Protein AF-A0A917NV82-F1 (afdb_monomer_lite)

Structure (mmCIF, N/CA/C/O backbone):
data_AF-A0A917NV82-F1
#
_entry.id   AF-A0A917NV82-F1
#
loop_
_atom_site.group_PDB
_atom_site.id
_atom_site.type_symbol
_atom_site.label_atom_id
_atom_site.label_alt_id
_atom_site.label_comp_id
_atom_site.label_asym_id
_atom_site.label_entity_id
_atom_site.label_seq_id
_atom_site.pdbx_PDB_ins_code
_atom_site.Cartn_x
_atom_site.Cartn_y
_atom_site.Cartn_z
_atom_site.occupancy
_atom_site.B_iso_or_equiv
_atom_site.auth_seq_id
_atom_site.auth_comp_id
_atom_site.auth_asym_id
_atom_site.auth_atom_id
_atom_site.pdbx_PDB_model_num
ATOM 1 N N . MET A 1 1 ? -13.929 -7.322 6.019 1.00 87.12 1 MET A N 1
ATOM 2 C CA . MET A 1 1 ? -12.532 -7.346 5.539 1.00 87.12 1 MET A CA 1
ATOM 3 C C . MET A 1 1 ? -12.513 -6.880 4.088 1.00 87.12 1 MET A C 1
ATOM 5 O O . MET A 1 1 ? -13.471 -7.170 3.370 1.00 87.12 1 MET A O 1
ATOM 9 N N . TRP A 1 2 ? -11.489 -6.126 3.695 1.00 92.69 2 TRP A N 1
ATOM 10 C CA . TRP A 1 2 ? -11.214 -5.676 2.327 1.00 92.69 2 TRP A CA 1
ATOM 11 C C . TRP A 1 2 ? -9.820 -6.157 1.923 1.00 92.69 2 TRP A C 1
ATOM 13 O O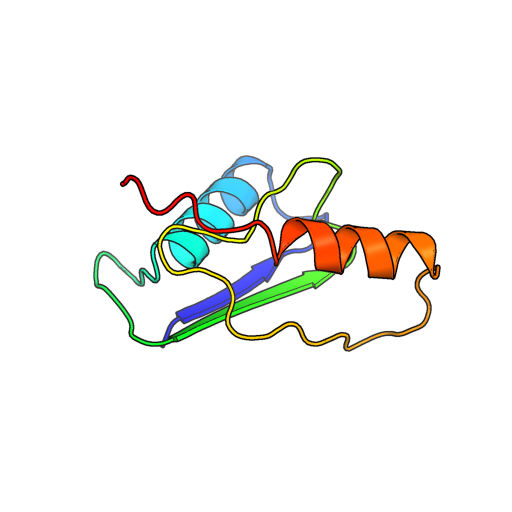 . TRP A 1 2 ? -8.916 -6.190 2.759 1.00 92.69 2 TRP A O 1
ATOM 23 N N . SER A 1 3 ? -9.657 -6.539 0.663 1.00 91.94 3 SER A N 1
ATOM 24 C CA . SER A 1 3 ? -8.362 -6.911 0.107 1.00 91.94 3 SER A CA 1
ATOM 25 C C . SER A 1 3 ? -8.324 -6.609 -1.382 1.00 91.94 3 SER A C 1
ATOM 27 O O . SER A 1 3 ? -9.303 -6.881 -2.081 1.00 91.94 3 SER A O 1
ATOM 29 N N . ALA A 1 4 ? -7.194 -6.109 -1.863 1.00 92.44 4 ALA A N 1
ATOM 30 C CA . ALA A 1 4 ? -6.938 -5.928 -3.285 1.00 92.44 4 ALA A CA 1
ATOM 31 C C . ALA A 1 4 ? -5.443 -6.061 -3.586 1.00 92.44 4 ALA A C 1
ATOM 33 O O . AL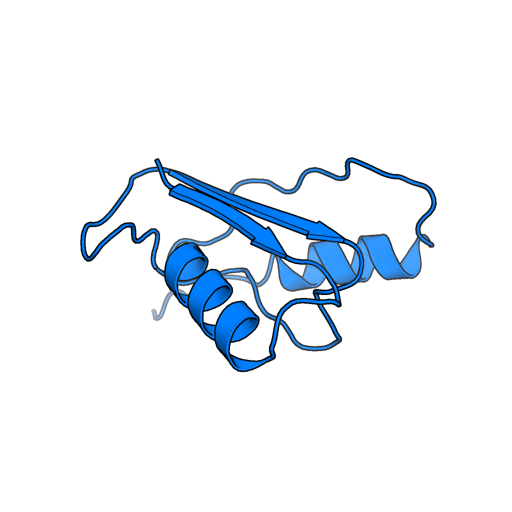A A 1 4 ? -4.608 -6.125 -2.679 1.00 92.44 4 ALA A O 1
ATOM 34 N N . TRP A 1 5 ? -5.115 -6.081 -4.872 1.00 90.19 5 TRP A N 1
ATOM 35 C CA . TRP A 1 5 ? -3.743 -6.115 -5.349 1.00 90.19 5 TRP A CA 1
ATOM 36 C C . TRP A 1 5 ? -3.534 -5.085 -6.458 1.00 90.19 5 TRP A C 1
ATOM 38 O O . TRP A 1 5 ? -4.494 -4.677 -7.107 1.00 90.19 5 TRP A O 1
ATOM 48 N N . LEU A 1 6 ? -2.285 -4.665 -6.658 1.00 88.94 6 LEU A N 1
ATOM 49 C CA . LEU A 1 6 ? -1.884 -3.761 -7.734 1.00 88.94 6 LEU A CA 1
ATOM 50 C C . LEU A 1 6 ? -0.620 -4.267 -8.446 1.00 88.94 6 LEU A C 1
ATOM 52 O O . LEU A 1 6 ? 0.368 -4.638 -7.806 1.00 88.94 6 LEU A O 1
ATOM 56 N N . CYS A 1 7 ? -0.645 -4.214 -9.777 1.00 86.12 7 CYS A N 1
ATOM 57 C CA . CYS A 1 7 ? 0.494 -4.433 -10.677 1.00 86.12 7 CYS A CA 1
ATOM 58 C C . CYS A 1 7 ? 0.576 -3.331 -11.749 1.00 86.12 7 CYS A C 1
ATOM 60 O O . CYS A 1 7 ? -0.304 -2.469 -11.826 1.00 86.12 7 CYS A O 1
ATOM 62 N N . CYS A 1 8 ? 1.639 -3.349 -12.563 1.00 82.00 8 CYS A N 1
ATOM 63 C CA . CYS A 1 8 ? 1.904 -2.322 -13.576 1.00 82.00 8 CYS A CA 1
ATOM 64 C C . CYS A 1 8 ? 0.815 -2.252 -14.651 1.00 82.00 8 CYS A C 1
ATOM 66 O O . CYS A 1 8 ? 0.583 -1.175 -15.195 1.00 82.00 8 CYS A O 1
ATOM 68 N N . ASP A 1 9 ? 0.121 -3.366 -14.889 1.00 87.56 9 ASP A N 1
ATOM 69 C CA . ASP A 1 9 ? -0.919 -3.486 -15.914 1.00 87.56 9 ASP A CA 1
ATOM 70 C C . ASP A 1 9 ? -2.230 -2.790 -15.521 1.00 87.56 9 ASP A C 1
ATOM 72 O O . ASP A 1 9 ? -3.081 -2.553 -16.373 1.00 87.56 9 ASP A O 1
ATOM 76 N N . HIS A 1 10 ? -2.394 -2.418 -14.246 1.00 88.69 10 HIS A N 1
ATOM 77 C CA . HIS A 1 10 ? -3.553 -1.641 -13.815 1.00 88.69 10 HIS A CA 1
ATOM 78 C C . HIS A 1 10 ? -3.466 -0.209 -14.331 1.00 88.69 10 HIS A C 1
ATOM 80 O O . HIS A 1 10 ? -2.440 0.466 -14.185 1.00 88.69 10 HIS A O 1
ATOM 86 N N . LEU A 1 11 ? -4.585 0.310 -14.823 1.00 90.19 11 LEU A N 1
ATOM 87 C CA . LEU A 1 11 ? -4.706 1.694 -15.255 1.00 90.19 11 LEU A CA 1
ATOM 88 C C . LEU A 1 11 ? -4.509 2.654 -14.076 1.00 90.19 11 LEU A C 1
ATOM 90 O O . LEU A 1 11 ? -4.840 2.367 -12.924 1.00 90.19 11 LEU A O 1
ATOM 94 N N . ALA A 1 12 ? -4.043 3.871 -14.360 1.00 85.94 12 ALA A N 1
ATOM 95 C CA . ALA A 1 12 ? -3.861 4.894 -13.328 1.00 85.94 12 ALA A CA 1
ATOM 96 C C . ALA A 1 12 ? -5.163 5.235 -12.573 1.00 85.94 12 ALA A C 1
ATOM 98 O O . ALA A 1 12 ? -5.118 5.644 -11.413 1.00 85.94 12 ALA A O 1
ATOM 99 N N . ALA A 1 13 ? -6.324 5.094 -13.219 1.00 89.62 13 ALA A N 1
ATOM 100 C CA . ALA A 1 13 ? -7.624 5.260 -12.571 1.00 89.62 13 ALA A CA 1
ATOM 101 C C . ALA A 1 13 ? -7.916 4.128 -11.570 1.00 89.62 13 ALA A C 1
ATOM 103 O O . ALA A 1 13 ? -8.286 4.404 -10.431 1.00 89.62 13 ALA A O 1
ATOM 104 N N . GLU A 1 14 ? -7.667 2.877 -11.958 1.00 90.00 14 GLU A N 1
ATOM 105 C CA . GLU A 1 14 ? -7.871 1.698 -11.108 1.00 90.00 14 GLU A CA 1
ATOM 106 C C . GLU A 1 14 ? -6.959 1.736 -9.883 1.00 90.00 14 GLU A C 1
ATOM 108 O O . GLU A 1 14 ? -7.424 1.558 -8.758 1.00 90.00 14 GLU A O 1
ATOM 113 N N . ARG A 1 15 ? -5.675 2.071 -10.077 1.00 89.62 15 ARG A N 1
ATOM 114 C CA . ARG A 1 15 ? -4.715 2.228 -8.974 1.00 89.62 15 ARG A CA 1
ATOM 115 C C . ARG A 1 15 ? -5.195 3.244 -7.940 1.00 89.62 15 ARG A C 1
ATOM 117 O O . ARG A 1 15 ? -5.169 2.958 -6.746 1.00 89.62 15 ARG A O 1
ATOM 124 N N . ARG A 1 16 ? -5.658 4.415 -8.393 1.00 88.06 16 ARG A N 1
ATOM 125 C CA . ARG A 1 16 ? -6.171 5.478 -7.512 1.00 88.06 16 ARG A CA 1
ATOM 126 C C . ARG A 1 16 ? -7.395 5.023 -6.726 1.00 88.06 16 ARG A C 1
ATOM 128 O O . ARG A 1 16 ? -7.471 5.281 -5.530 1.00 88.06 16 ARG A O 1
ATOM 135 N N . GLU A 1 17 ? -8.323 4.327 -7.373 1.00 90.75 17 GLU A N 1
ATOM 136 C CA . GLU A 1 17 ? -9.536 3.846 -6.714 1.00 90.75 17 GLU A CA 1
ATOM 137 C C . GLU A 1 17 ? -9.243 2.751 -5.679 1.00 90.75 17 GLU A C 1
ATOM 139 O O . GLU A 1 17 ? -9.751 2.809 -4.559 1.00 90.75 17 GLU A O 1
ATOM 144 N N . VAL A 1 18 ? -8.376 1.790 -6.008 1.00 90.94 18 VAL A N 1
ATOM 145 C CA . VAL A 1 18 ? -7.954 0.732 -5.076 1.00 90.94 18 VAL A CA 1
ATOM 146 C C . VAL A 1 18 ? -7.235 1.324 -3.863 1.00 90.94 18 VAL A C 1
ATOM 148 O O . VAL A 1 18 ? -7.544 0.956 -2.729 1.00 90.94 18 VAL A O 1
ATOM 151 N N . LEU A 1 19 ? -6.323 2.277 -4.080 1.00 88.25 19 LEU A N 1
ATOM 152 C CA . LEU A 1 19 ? -5.633 2.980 -2.995 1.00 88.25 19 LEU A CA 1
ATOM 153 C C . LEU A 1 19 ? -6.621 3.739 -2.103 1.00 88.25 19 LEU A C 1
ATOM 155 O O . LEU A 1 19 ? -6.569 3.593 -0.883 1.00 88.25 19 LEU A O 1
ATOM 159 N N . ARG A 1 20 ? -7.571 4.473 -2.694 1.00 88.62 20 ARG A N 1
ATOM 160 C CA . ARG A 1 20 ? -8.614 5.197 -1.952 1.00 88.62 20 ARG A CA 1
ATOM 161 C C . ARG A 1 20 ? -9.453 4.254 -1.087 1.00 88.62 20 ARG A C 1
ATOM 163 O O . ARG A 1 20 ? -9.675 4.533 0.088 1.00 88.62 20 ARG A O 1
ATOM 170 N N . GLN A 1 21 ? -9.909 3.130 -1.643 1.00 89.94 21 GLN A N 1
ATOM 171 C CA . GLN A 1 21 ? -10.684 2.135 -0.896 1.00 89.94 21 GLN A CA 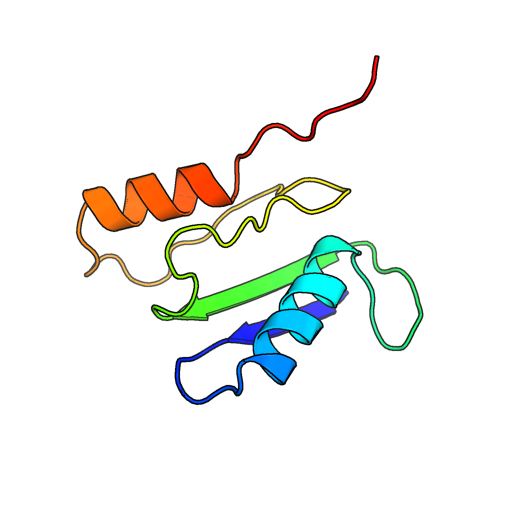1
ATOM 172 C C . GLN A 1 21 ? -9.879 1.502 0.245 1.00 89.94 21 GLN A C 1
ATOM 174 O O . GLN A 1 21 ? -10.435 1.284 1.323 1.00 89.94 21 GLN A O 1
ATOM 179 N N . CYS A 1 22 ? -8.585 1.244 0.031 1.00 88.88 22 CYS A N 1
ATOM 180 C CA . CYS A 1 22 ? -7.686 0.738 1.066 1.00 88.88 22 CYS A CA 1
ATOM 181 C C . CYS A 1 22 ? -7.549 1.734 2.221 1.00 88.88 22 CYS A C 1
ATOM 183 O O . CYS A 1 22 ? -7.802 1.387 3.372 1.00 88.88 22 CYS A O 1
ATOM 185 N N . GLN A 1 23 ? -7.194 2.982 1.904 1.00 86.75 23 GLN A N 1
ATOM 186 C CA . GLN A 1 23 ? -6.962 4.050 2.880 1.00 86.75 23 GLN A CA 1
ATOM 187 C C . GLN A 1 23 ? -8.211 4.327 3.729 1.00 86.75 23 GLN A C 1
ATOM 189 O O . GLN A 1 23 ? -8.118 4.487 4.946 1.00 86.75 23 GLN A O 1
ATOM 194 N N . GLN A 1 24 ? -9.387 4.305 3.098 1.00 86.75 24 GLN A N 1
ATOM 195 C CA . GLN A 1 24 ? -10.683 4.503 3.755 1.00 86.75 24 GLN A CA 1
ATOM 196 C C . GLN A 1 24 ? -11.242 3.234 4.406 1.00 86.75 24 GLN A C 1
ATOM 198 O O . GLN A 1 24 ? -12.327 3.274 4.979 1.00 86.75 24 GLN A O 1
ATOM 203 N N . HIS A 1 25 ? -10.550 2.094 4.301 1.00 88.88 25 HIS A N 1
ATOM 204 C CA . HIS A 1 25 ? -11.039 0.808 4.791 1.00 88.88 25 HIS A CA 1
ATOM 205 C C . HIS A 1 25 ? -12.460 0.497 4.289 1.00 88.88 25 HIS A C 1
ATOM 207 O O . HIS A 1 25 ? -13.341 0.138 5.071 1.00 88.88 25 HIS A O 1
ATOM 213 N N . ARG A 1 26 ? -12.712 0.642 2.981 1.00 88.00 26 ARG A N 1
ATOM 214 C CA . ARG A 1 26 ? -14.070 0.618 2.417 1.00 88.00 26 ARG A CA 1
ATOM 215 C C . ARG A 1 26 ? -14.266 -0.476 1.371 1.00 88.00 26 ARG A C 1
ATOM 217 O O . ARG A 1 26 ? -13.519 -0.577 0.408 1.00 88.00 26 ARG A O 1
ATOM 224 N N . ARG A 1 27 ? -15.345 -1.257 1.495 1.00 87.94 27 ARG A N 1
ATOM 225 C CA . ARG A 1 27 ? -15.783 -2.265 0.513 1.00 87.94 27 ARG A CA 1
ATOM 226 C C . ARG A 1 27 ? -17.224 -2.003 0.096 1.00 87.94 27 ARG A C 1
ATOM 228 O O . ARG A 1 27 ? -18.118 -2.041 0.936 1.00 87.94 27 ARG A O 1
ATOM 235 N N . ARG A 1 28 ? -17.469 -1.793 -1.205 1.00 86.38 28 ARG A N 1
ATOM 236 C CA . ARG A 1 28 ? -18.823 -1.563 -1.765 1.00 86.38 28 ARG A CA 1
ATOM 237 C C . ARG A 1 28 ? -19.622 -0.523 -0.965 1.00 86.38 28 ARG A C 1
ATOM 239 O O . ARG A 1 28 ? -20.758 -0.761 -0.568 1.00 86.38 28 ARG A O 1
ATOM 246 N N . GLY A 1 29 ? -18.984 0.600 -0.649 1.00 84.19 29 GLY A N 1
ATOM 247 C CA . GLY A 1 29 ? -19.627 1.679 0.095 1.00 84.19 29 GLY A CA 1
ATOM 248 C C . GLY A 1 29 ? -19.709 1.488 1.615 1.00 84.19 29 GLY A C 1
ATOM 249 O O . GLY A 1 29 ? -20.085 2.445 2.285 1.00 84.19 29 GLY A O 1
ATOM 250 N N . ARG A 1 30 ? -19.310 0.338 2.175 1.00 87.00 30 ARG A N 1
ATOM 251 C CA . ARG A 1 30 ? -19.342 0.066 3.624 1.00 87.00 30 ARG A CA 1
ATOM 252 C C . ARG A 1 30 ? -17.948 0.036 4.238 1.00 87.00 30 ARG A C 1
ATOM 254 O O . ARG A 1 30 ? -17.015 -0.459 3.605 1.00 87.00 30 ARG A O 1
ATOM 261 N N . ASP A 1 31 ? -17.844 0.487 5.479 1.00 90.12 31 ASP A N 1
ATOM 262 C CA . ASP A 1 31 ? -16.625 0.384 6.276 1.00 90.12 31 ASP A CA 1
ATOM 263 C C . ASP A 1 31 ? -16.287 -1.071 6.613 1.00 90.12 31 ASP A C 1
ATOM 265 O O . ASP A 1 31 ? -17.159 -1.918 6.834 1.00 90.12 31 ASP A O 1
ATOM 269 N N . VAL A 1 32 ? -14.993 -1.368 6.679 1.00 89.56 32 VAL A N 1
ATOM 270 C CA . VAL A 1 32 ? -14.460 -2.646 7.137 1.00 89.56 32 VAL A CA 1
ATOM 271 C C . VAL A 1 32 ? -13.415 -2.437 8.227 1.00 89.56 32 VAL A C 1
ATOM 273 O O . VAL A 1 32 ? -12.696 -1.449 8.261 1.00 89.56 32 VAL A O 1
ATOM 276 N N . ARG A 1 33 ? -13.284 -3.423 9.119 1.00 87.19 33 ARG A N 1
ATOM 277 C CA . ARG A 1 33 ? -12.301 -3.374 10.212 1.00 87.19 33 ARG A CA 1
ATOM 278 C C . ARG A 1 33 ? -10.850 -3.589 9.764 1.00 87.19 33 ARG A C 1
ATOM 280 O O . ARG A 1 33 ? -9.936 -3.178 10.461 1.00 87.19 33 ARG A O 1
ATOM 287 N N . ARG A 1 34 ? -10.635 -4.301 8.655 1.00 87.69 34 ARG A N 1
ATOM 288 C CA . ARG A 1 34 ? -9.310 -4.727 8.173 1.00 87.69 34 ARG A CA 1
ATOM 289 C C . ARG A 1 34 ? -9.229 -4.557 6.663 1.00 87.69 34 ARG A C 1
ATOM 291 O O . ARG A 1 34 ? -10.147 -5.024 5.975 1.00 87.69 34 ARG A O 1
ATOM 298 N N . ALA A 1 35 ? -8.149 -3.943 6.190 1.00 89.00 35 ALA A N 1
ATOM 299 C CA . ALA A 1 35 ? -7.828 -3.738 4.784 1.00 89.00 35 ALA A CA 1
ATOM 300 C C . ALA A 1 35 ? -6.408 -4.251 4.495 1.00 89.00 35 ALA A C 1
ATOM 302 O O . ALA A 1 35 ? -5.483 -3.945 5.240 1.00 89.00 35 ALA A O 1
ATOM 303 N N . PHE A 1 36 ? -6.250 -5.037 3.430 1.00 89.06 36 PHE A N 1
ATOM 304 C CA . PHE A 1 36 ? -4.956 -5.557 2.985 1.00 89.06 36 PHE A CA 1
ATOM 305 C C . PHE A 1 36 ? -4.709 -5.158 1.532 1.00 89.06 36 PHE A C 1
ATOM 307 O O . PHE A 1 36 ? -5.538 -5.436 0.666 1.00 89.06 36 PHE A O 1
ATOM 314 N N . LEU A 1 37 ? -3.569 -4.534 1.251 1.00 88.56 37 LEU A N 1
ATOM 315 C CA . LEU A 1 37 ? -3.141 -4.218 -0.107 1.00 88.56 37 LEU A CA 1
ATOM 316 C C . LEU A 1 37 ? -1.831 -4.940 -0.402 1.00 88.56 37 LEU A C 1
ATOM 318 O O . LEU A 1 37 ? -0.844 -4.757 0.307 1.00 88.56 37 LEU A O 1
ATOM 322 N N . THR A 1 38 ? -1.816 -5.728 -1.470 1.00 88.12 38 THR A N 1
ATOM 323 C CA . THR A 1 38 ? -0.586 -6.317 -2.006 1.00 88.12 38 THR A CA 1
ATOM 324 C C . THR A 1 38 ? -0.175 -5.558 -3.259 1.00 88.12 38 THR A C 1
ATOM 326 O O . THR A 1 38 ? -1.009 -5.215 -4.091 1.00 88.12 38 THR A O 1
ATOM 329 N N . SER A 1 39 ? 1.111 -5.283 -3.437 1.00 79.56 39 SER A N 1
ATOM 330 C CA . SER A 1 39 ? 1.585 -4.607 -4.645 1.00 79.56 39 SER A CA 1
ATOM 331 C C . SER A 1 39 ? 2.935 -5.138 -5.083 1.00 79.56 39 SER A C 1
ATOM 333 O O . SER A 1 39 ? 3.777 -5.434 -4.237 1.00 79.56 39 SER A O 1
ATOM 335 N N . VAL A 1 40 ? 3.165 -5.174 -6.393 1.00 71.50 40 VAL A N 1
ATOM 336 C CA . VAL A 1 40 ? 4.463 -5.518 -6.986 1.00 71.50 40 VAL A CA 1
ATOM 337 C C . VAL A 1 40 ? 4.936 -4.344 -7.832 1.00 71.50 40 VAL A C 1
ATOM 339 O O . VAL A 1 40 ? 4.303 -4.027 -8.831 1.00 71.50 40 VAL A O 1
ATOM 342 N N . ARG A 1 41 ? 6.029 -3.683 -7.420 1.00 65.06 41 ARG A N 1
ATOM 343 C CA . ARG A 1 41 ? 6.695 -2.572 -8.143 1.00 65.06 41 ARG A CA 1
ATOM 344 C C . ARG A 1 41 ? 5.778 -1.433 -8.638 1.00 65.06 41 ARG A C 1
ATOM 346 O O . ARG A 1 41 ? 6.106 -0.756 -9.603 1.00 65.06 41 ARG A O 1
ATOM 353 N N . VAL A 1 42 ? 4.630 -1.215 -7.991 1.00 60.66 42 VAL A N 1
ATOM 354 C CA . VAL A 1 42 ? 3.590 -0.261 -8.452 1.00 60.66 42 VAL A CA 1
ATOM 355 C C . VAL A 1 42 ? 3.323 0.884 -7.500 1.00 60.66 42 VAL A C 1
ATOM 357 O O . VAL A 1 42 ? 2.727 1.894 -7.878 1.00 60.66 42 VAL A O 1
ATOM 360 N N . LEU A 1 43 ? 3.842 0.790 -6.283 1.00 61.44 43 LEU A N 1
ATOM 361 C CA . LEU A 1 43 ? 3.990 1.961 -5.443 1.00 61.44 43 LEU A CA 1
ATOM 362 C C . LEU A 1 43 ? 5.171 2.747 -6.029 1.00 61.44 43 LEU A C 1
ATOM 364 O O . LEU A 1 43 ? 6.328 2.470 -5.723 1.00 61.44 43 LEU A O 1
ATOM 368 N N . GLY A 1 44 ? 4.889 3.662 -6.956 1.00 57.06 44 GLY A N 1
ATOM 369 C CA . GLY A 1 44 ? 5.869 4.621 -7.469 1.00 57.06 44 GLY A CA 1
ATOM 370 C C . GLY A 1 44 ? 6.237 5.663 -6.410 1.00 57.06 44 GLY A C 1
ATOM 371 O O . GLY A 1 44 ? 5.577 5.758 -5.370 1.00 57.06 44 GLY A O 1
ATOM 372 N N . GLU A 1 45 ? 7.292 6.444 -6.654 1.00 58.97 45 GLU A N 1
ATOM 373 C CA . GLU A 1 45 ? 7.658 7.575 -5.790 1.00 58.97 45 GLU A CA 1
ATOM 374 C C . GLU A 1 45 ? 6.446 8.460 -5.466 1.00 58.97 45 GLU A C 1
ATOM 376 O O . GLU A 1 45 ? 5.696 8.865 -6.348 1.00 58.97 45 GLU A O 1
ATOM 381 N N . GLY A 1 46 ? 6.223 8.701 -4.168 1.00 57.53 46 GLY A N 1
ATOM 382 C CA . GLY A 1 46 ? 5.157 9.576 -3.674 1.00 57.53 46 GLY A CA 1
ATOM 383 C C . GLY A 1 46 ? 3.803 8.922 -3.367 1.00 57.53 46 GLY A C 1
ATOM 384 O O . GLY A 1 46 ? 2.918 9.628 -2.889 1.00 57.53 46 GLY A O 1
ATOM 385 N N . VAL A 1 47 ? 3.612 7.611 -3.577 1.00 67.62 47 VAL A N 1
ATOM 386 C CA . VAL A 1 47 ? 2.357 6.940 -3.175 1.00 67.62 47 VAL A CA 1
ATOM 387 C C . VAL A 1 47 ? 2.336 6.714 -1.663 1.00 67.62 47 VAL A C 1
ATOM 389 O O . VAL A 1 47 ? 3.007 5.819 -1.151 1.00 67.62 47 VAL A O 1
ATOM 392 N N . ASP A 1 48 ? 1.561 7.534 -0.960 1.00 70.94 48 ASP A N 1
ATOM 393 C CA . ASP A 1 48 ? 1.309 7.402 0.473 1.00 70.94 48 ASP A CA 1
ATOM 394 C C . ASP A 1 48 ? 0.221 6.350 0.724 1.00 70.94 48 ASP A C 1
ATOM 396 O O . ASP A 1 48 ? -0.887 6.446 0.188 1.00 70.94 48 ASP A O 1
ATOM 400 N N . VAL A 1 49 ? 0.533 5.325 1.514 1.00 73.19 49 VAL A N 1
ATOM 401 C CA . VAL A 1 49 ? -0.416 4.251 1.853 1.00 73.19 49 VAL A CA 1
ATOM 402 C C . VAL A 1 49 ? -0.887 4.324 3.304 1.00 73.19 49 VAL A C 1
ATOM 404 O O . VAL A 1 49 ? -1.716 3.505 3.690 1.00 73.19 49 VAL A O 1
ATOM 407 N N . ALA A 1 50 ? -0.438 5.324 4.079 1.00 69.94 50 ALA A N 1
ATOM 408 C CA . ALA A 1 50 ? -0.783 5.468 5.493 1.00 69.94 50 ALA A CA 1
ATOM 409 C C . ALA A 1 50 ? -2.298 5.627 5.733 1.00 69.94 50 ALA A C 1
ATOM 411 O O . ALA A 1 50 ? -2.803 5.135 6.736 1.00 69.94 50 ALA A O 1
ATOM 412 N N . GLY A 1 51 ? -3.054 6.213 4.797 1.00 71.25 51 GLY A N 1
ATOM 413 C CA . GLY A 1 51 ? -4.514 6.357 4.899 1.00 71.25 51 GLY A CA 1
ATOM 414 C C . GLY A 1 51 ? -4.998 7.060 6.177 1.00 71.25 51 GLY A C 1
ATOM 415 O O . GLY A 1 51 ? -4.213 7.524 6.994 1.00 71.25 51 GLY A O 1
ATOM 416 N N . GLU A 1 52 ? -6.315 7.145 6.374 1.00 70.94 52 GLU A N 1
ATOM 417 C CA . GLU A 1 52 ? -6.888 7.844 7.542 1.00 70.94 52 GLU A CA 1
ATOM 418 C C . GLU A 1 52 ? -6.666 7.084 8.859 1.00 70.94 52 GLU A C 1
ATOM 420 O O . GLU A 1 52 ? -6.668 7.673 9.937 1.00 70.94 52 GLU A O 1
ATOM 425 N N . ARG A 1 53 ? -6.476 5.761 8.791 1.00 75.69 53 ARG A N 1
ATOM 426 C CA . ARG A 1 53 ? -6.376 4.884 9.973 1.00 75.69 53 ARG A CA 1
ATOM 427 C C . ARG A 1 53 ? -4.962 4.363 10.242 1.00 75.69 53 ARG A C 1
ATOM 429 O O . ARG A 1 53 ? -4.783 3.594 11.180 1.00 75.69 53 ARG A O 1
ATOM 436 N N . GLY A 1 54 ? -3.965 4.800 9.473 1.00 76.69 54 GLY A N 1
ATOM 437 C CA . GLY A 1 54 ? -2.600 4.289 9.571 1.00 76.69 54 GLY A CA 1
ATOM 438 C C . GLY A 1 54 ? -2.442 2.885 8.977 1.00 76.69 54 GLY A C 1
ATOM 439 O O . GLY A 1 54 ? -3.411 2.192 8.659 1.00 76.69 54 GLY A O 1
ATOM 440 N N . VAL A 1 55 ? -1.188 2.450 8.854 1.00 79.06 55 VAL A N 1
ATOM 441 C CA . VAL A 1 55 ? -0.820 1.080 8.476 1.00 79.06 55 VAL A CA 1
ATOM 442 C C . VAL A 1 55 ? -0.310 0.355 9.718 1.00 79.06 55 VAL A C 1
ATOM 444 O O . VAL A 1 55 ? 0.702 0.742 10.294 1.00 79.06 55 VAL A O 1
ATOM 447 N N . GLU A 1 56 ? -1.008 -0.708 10.127 1.00 81.06 56 GLU A N 1
ATOM 448 C CA . GLU A 1 56 ? -0.644 -1.507 11.310 1.00 81.06 56 GLU A CA 1
ATOM 449 C C . GLU A 1 56 ? 0.549 -2.444 11.044 1.00 81.06 56 GLU A C 1
ATOM 451 O O . GLU A 1 56 ? 1.289 -2.783 11.964 1.00 81.06 56 GLU A O 1
ATOM 456 N N . ALA A 1 57 ? 0.736 -2.890 9.797 1.00 81.06 57 ALA A N 1
ATOM 457 C CA . ALA A 1 57 ? 1.791 -3.832 9.434 1.00 81.06 57 ALA A CA 1
ATOM 458 C C . ALA A 1 57 ? 2.136 -3.775 7.940 1.00 81.06 57 ALA A C 1
ATOM 460 O O . ALA A 1 57 ? 1.285 -3.482 7.100 1.00 81.06 57 ALA A O 1
ATOM 461 N N . ILE A 1 58 ? 3.379 -4.133 7.612 1.00 80.88 58 ILE A N 1
ATOM 462 C CA . ILE A 1 58 ? 3.883 -4.283 6.241 1.00 80.88 58 ILE A CA 1
ATOM 463 C C . ILE A 1 58 ? 4.483 -5.682 6.116 1.00 80.88 58 ILE A C 1
ATOM 465 O O . ILE A 1 58 ? 5.257 -6.102 6.975 1.00 80.88 58 ILE A O 1
ATOM 469 N N . CYS A 1 59 ? 4.149 -6.396 5.041 1.00 83.25 59 CYS A N 1
ATOM 470 C CA . CYS A 1 59 ? 4.718 -7.706 4.735 1.00 83.25 59 CYS A CA 1
ATOM 471 C C . CYS A 1 59 ? 5.510 -7.642 3.424 1.00 83.25 59 CYS A C 1
ATOM 473 O O . CYS A 1 59 ? 4.968 -7.255 2.387 1.00 83.25 59 CYS A O 1
ATOM 475 N N . PHE A 1 60 ? 6.783 -8.041 3.470 1.00 78.81 60 PHE A N 1
ATOM 476 C CA . PHE A 1 60 ? 7.629 -8.212 2.290 1.00 78.81 60 PHE A CA 1
ATOM 477 C C . PHE A 1 60 ? 7.611 -9.683 1.871 1.00 78.81 60 PHE A C 1
ATOM 479 O O . PHE A 1 60 ? 8.194 -10.527 2.545 1.00 78.81 60 PHE A O 1
ATOM 486 N N . ALA A 1 61 ? 6.923 -9.984 0.768 1.00 77.88 61 ALA A N 1
ATOM 487 C CA . ALA A 1 61 ? 6.808 -11.345 0.234 1.00 77.88 61 ALA A CA 1
ATOM 488 C C . ALA A 1 61 ? 7.918 -11.710 -0.777 1.00 77.88 61 ALA A C 1
ATOM 490 O O . ALA A 1 61 ? 8.028 -12.868 -1.170 1.00 77.88 61 ALA A O 1
ATOM 491 N N . ASP A 1 62 ? 8.744 -10.740 -1.186 1.00 69.81 62 ASP A N 1
ATOM 492 C CA . ASP A 1 62 ? 9.945 -10.939 -2.006 1.00 69.81 62 ASP A CA 1
ATOM 493 C C . ASP A 1 62 ? 11.070 -10.030 -1.476 1.00 69.81 62 ASP A C 1
ATOM 495 O O . ASP A 1 62 ? 10.849 -8.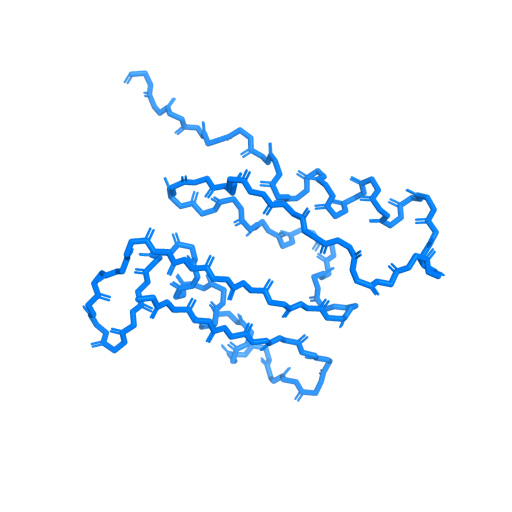839 -1.242 1.00 69.81 62 ASP A O 1
ATOM 499 N N . THR A 1 63 ? 12.265 -10.586 -1.262 1.00 58.97 63 THR A N 1
ATOM 500 C CA . THR A 1 63 ? 13.461 -9.865 -0.784 1.00 58.97 63 THR A CA 1
ATOM 501 C C . THR A 1 63 ? 14.466 -9.566 -1.894 1.00 58.97 63 THR A C 1
ATOM 503 O O . THR A 1 63 ? 15.520 -8.999 -1.618 1.00 58.97 63 THR A O 1
ATOM 506 N N . ARG A 1 64 ? 14.154 -9.886 -3.159 1.00 65.75 64 ARG A N 1
ATOM 507 C CA . ARG A 1 64 ? 15.014 -9.567 -4.316 1.00 65.75 64 ARG A CA 1
ATOM 508 C C . ARG A 1 64 ? 15.111 -8.065 -4.626 1.00 65.75 64 ARG A C 1
ATOM 510 O O . ARG A 1 64 ? 15.841 -7.686 -5.538 1.00 65.75 64 ARG A O 1
ATOM 517 N N . GLY A 1 65 ? 14.369 -7.222 -3.906 1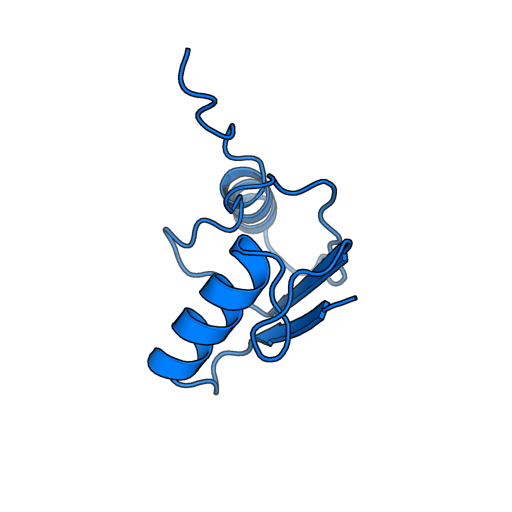.00 66.06 65 GLY A N 1
ATOM 518 C CA . GLY A 1 65 ? 14.468 -5.764 -3.987 1.00 66.06 65 GLY A CA 1
ATOM 519 C C . GLY A 1 65 ? 15.730 -5.228 -3.309 1.00 66.06 65 GLY A C 1
ATOM 520 O O . GLY A 1 65 ? 16.259 -5.815 -2.365 1.00 66.06 65 GLY A O 1
ATOM 521 N N . SER A 1 66 ? 16.218 -4.082 -3.773 1.00 75.94 66 SER A N 1
ATOM 522 C CA . SER A 1 66 ? 17.359 -3.413 -3.147 1.00 75.94 66 SER A CA 1
ATOM 523 C C . SER A 1 66 ? 17.018 -2.941 -1.724 1.00 75.94 66 SER A C 1
ATOM 525 O O . SER A 1 66 ? 15.874 -2.602 -1.413 1.00 75.94 66 SER A O 1
ATOM 527 N N . ARG A 1 67 ? 18.030 -2.822 -0.849 1.00 79.12 67 ARG A N 1
ATOM 528 C CA . ARG A 1 67 ? 17.857 -2.228 0.494 1.00 79.12 67 ARG A CA 1
ATOM 529 C C . ARG A 1 67 ? 17.190 -0.847 0.432 1.00 79.12 67 ARG A C 1
ATOM 531 O O . ARG A 1 67 ? 16.397 -0.514 1.307 1.00 79.12 67 ARG A O 1
ATOM 538 N N . ALA A 1 68 ? 17.504 -0.059 -0.596 1.00 81.50 68 ALA A N 1
ATOM 539 C CA . ALA A 1 68 ? 16.923 1.263 -0.804 1.00 81.50 68 ALA A CA 1
ATOM 540 C C . ALA A 1 68 ? 15.409 1.194 -1.073 1.00 81.50 68 ALA A C 1
ATOM 542 O O . ALA A 1 68 ? 14.650 1.912 -0.427 1.00 81.50 68 ALA A O 1
ATOM 543 N N . GLU A 1 69 ? 14.957 0.290 -1.947 1.00 76.81 69 GLU A N 1
ATOM 544 C CA . GLU A 1 69 ? 13.525 0.085 -2.218 1.00 76.81 69 GLU A CA 1
ATOM 545 C C . GLU A 1 69 ? 12.766 -0.377 -0.970 1.00 76.81 69 GLU A C 1
ATOM 547 O O . GLU A 1 69 ? 11.659 0.094 -0.708 1.00 76.81 69 GLU A O 1
ATOM 552 N N . ILE A 1 70 ? 13.364 -1.257 -0.159 1.00 79.00 70 ILE A N 1
ATOM 553 C CA . ILE A 1 70 ? 12.763 -1.709 1.105 1.00 79.00 70 ILE A CA 1
ATOM 554 C C . ILE A 1 70 ? 12.559 -0.520 2.052 1.00 79.00 70 ILE A C 1
ATOM 556 O O . ILE A 1 70 ? 11.452 -0.319 2.552 1.00 79.00 70 ILE A O 1
ATOM 560 N N . VAL A 1 71 ? 13.591 0.305 2.260 1.00 82.81 71 VAL A N 1
ATOM 561 C CA . VAL A 1 71 ? 13.509 1.497 3.123 1.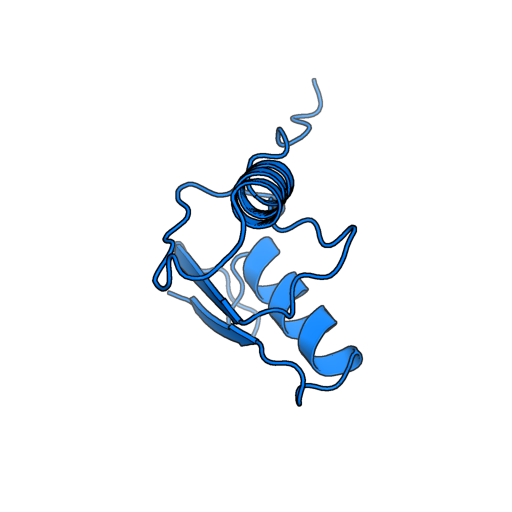00 82.81 71 VAL A CA 1
ATOM 562 C C . VAL A 1 71 ? 12.461 2.488 2.610 1.00 82.81 71 VAL A C 1
ATOM 564 O O . VAL A 1 71 ? 11.676 3.015 3.399 1.00 82.81 71 VAL A O 1
ATOM 567 N N . GLN A 1 72 ? 12.390 2.711 1.296 1.00 78.44 72 GLN A N 1
ATOM 568 C CA . GLN A 1 72 ? 11.377 3.582 0.697 1.00 78.44 72 GLN A CA 1
ATOM 569 C C . GLN A 1 72 ? 9.953 3.050 0.908 1.00 78.44 72 GLN A C 1
ATOM 571 O O . GLN A 1 72 ? 9.063 3.822 1.266 1.00 78.44 72 GLN A O 1
ATOM 576 N N . ASN A 1 73 ? 9.732 1.744 0.730 1.00 76.88 73 ASN A N 1
ATOM 577 C CA . ASN A 1 73 ? 8.430 1.113 0.959 1.00 76.88 73 ASN A CA 1
ATOM 578 C C . ASN A 1 73 ? 7.985 1.245 2.422 1.00 76.88 73 ASN A C 1
ATOM 580 O O . ASN A 1 73 ? 6.830 1.582 2.679 1.00 76.88 73 ASN A O 1
ATOM 584 N N . ILE A 1 74 ? 8.906 1.060 3.375 1.00 78.88 74 ILE A N 1
ATOM 585 C CA . ILE A 1 74 ? 8.639 1.289 4.802 1.00 78.88 74 ILE A CA 1
ATOM 586 C C . ILE A 1 74 ? 8.251 2.752 5.046 1.00 78.88 74 ILE A C 1
ATOM 588 O O . ILE A 1 74 ? 7.219 3.019 5.661 1.00 78.88 74 ILE A O 1
ATOM 592 N N . GLY A 1 75 ? 9.031 3.704 4.526 1.00 78.00 75 GLY A N 1
ATOM 593 C CA . GLY A 1 75 ? 8.792 5.136 4.732 1.00 78.00 75 GLY A CA 1
ATOM 594 C C . GLY A 1 75 ? 7.451 5.638 4.185 1.00 78.00 75 GLY A C 1
ATOM 595 O O . GLY A 1 75 ? 6.871 6.568 4.740 1.00 78.00 75 GLY A O 1
ATOM 596 N N . ARG A 1 76 ? 6.924 5.014 3.125 1.00 74.94 76 ARG A N 1
ATOM 597 C CA . ARG A 1 76 ? 5.611 5.357 2.547 1.00 74.94 76 ARG A CA 1
ATOM 598 C C . ARG A 1 76 ? 4.428 4.792 3.320 1.00 74.94 76 ARG A C 1
ATOM 600 O O . ARG A 1 76 ? 3.336 5.343 3.242 1.00 74.94 76 ARG A O 1
ATOM 607 N N . ALA A 1 77 ? 4.634 3.688 4.025 1.00 74.12 77 ALA A N 1
ATOM 608 C CA . ALA A 1 77 ? 3.589 3.042 4.803 1.00 74.12 77 ALA A CA 1
ATOM 609 C C . ALA A 1 77 ? 3.544 3.529 6.253 1.00 74.12 77 ALA A C 1
ATOM 611 O O . ALA A 1 77 ? 2.462 3.667 6.810 1.00 74.12 77 ALA A O 1
ATOM 612 N N . LEU A 1 78 ? 4.695 3.856 6.845 1.00 70.44 78 LEU A N 1
ATOM 613 C CA . LEU A 1 78 ? 4.796 4.343 8.223 1.00 70.44 78 LEU A CA 1
ATOM 614 C C . LEU A 1 78 ? 4.714 5.868 8.351 1.00 70.44 78 LEU A C 1
ATOM 616 O O . LEU A 1 78 ? 5.138 6.416 9.370 1.00 70.44 78 LEU A O 1
ATOM 620 N N . ARG A 1 79 ? 4.203 6.587 7.342 1.00 65.94 79 ARG A N 1
ATOM 621 C CA . ARG A 1 79 ? 4.011 8.032 7.492 1.00 65.94 79 ARG A CA 1
ATOM 622 C C . ARG A 1 79 ? 3.100 8.282 8.688 1.00 65.94 79 ARG A C 1
ATOM 624 O O . ARG A 1 79 ? 1.989 7.760 8.743 1.00 65.94 79 ARG A O 1
ATOM 631 N N . LEU A 1 80 ? 3.614 9.056 9.650 1.00 55.94 80 LEU A N 1
ATOM 632 C CA . LEU A 1 80 ? 2.877 9.475 10.834 1.00 55.94 80 LEU A CA 1
ATOM 633 C C . LEU A 1 80 ? 1.548 10.045 10.364 1.00 55.94 80 LEU A C 1
ATOM 635 O O . LEU A 1 80 ? 1.513 11.049 9.647 1.00 55.94 80 LEU A O 1
ATOM 639 N N . ASN A 1 81 ? 0.472 9.374 10.764 1.00 51.03 81 ASN A N 1
ATOM 640 C CA . ASN A 1 81 ? -0.862 9.916 10.648 1.00 51.03 81 ASN A CA 1
ATOM 641 C C . ASN A 1 81 ? -0.779 11.291 11.320 1.00 51.03 81 ASN A C 1
ATOM 643 O O . ASN A 1 81 ? -0.419 11.369 12.499 1.00 51.03 81 ASN A O 1
ATOM 647 N N . ARG A 1 82 ? -0.976 12.380 10.565 1.00 52.12 82 ARG A N 1
ATOM 648 C CA . ARG A 1 82 ? -1.132 13.709 11.162 1.00 52.12 82 ARG A CA 1
ATOM 649 C C . ARG A 1 82 ? -2.444 13.639 11.932 1.00 52.12 82 ARG A C 1
ATOM 651 O O . ARG A 1 82 ? -3.489 14.015 11.417 1.00 52.12 82 ARG A O 1
ATOM 658 N N . ALA A 1 83 ? -2.387 13.098 13.144 1.00 47.03 83 ALA A N 1
ATOM 659 C CA . ALA A 1 83 ? -3.359 13.412 14.159 1.00 47.03 83 ALA A CA 1
ATOM 660 C C . ALA A 1 83 ? -3.286 14.932 14.288 1.00 47.03 83 ALA A C 1
ATOM 662 O O . ALA A 1 83 ? -2.268 15.481 14.715 1.00 47.03 83 ALA A O 1
ATOM 663 N N . SER A 1 84 ? -4.310 15.607 13.770 1.00 37.66 84 SER A N 1
ATOM 664 C CA . SER A 1 84 ? -4.567 16.991 14.135 1.00 37.66 84 SER A CA 1
ATOM 665 C C . SER A 1 84 ? -4.554 17.080 15.669 1.00 37.66 84 SER A C 1
ATOM 667 O O . SER A 1 84 ? -5.029 16.133 16.306 1.00 37.66 84 SER A O 1
ATOM 669 N N . PRO A 1 85 ? -3.972 18.143 16.251 1.00 45.72 85 PRO A N 1
ATOM 670 C CA . PRO A 1 85 ? -4.039 18.376 17.691 1.00 45.72 85 PRO A CA 1
ATOM 671 C C . PRO A 1 85 ? -5.485 18.435 18.196 1.00 45.72 85 PRO A C 1
ATOM 673 O O . PRO A 1 85 ? -6.383 18.791 17.393 1.00 45.72 85 PRO A O 1
#

pLDDT: mean 78.08, std 12.5, range [37.66, 92.69]

Secondary structure (DSSP, 8-state):
-EEEEE-TTS-HHHHHHHHHHHHTTEETTEE-S-EEEEESS---TT----TTT-------S---S-HHHHHHHHHHHS-------

Radius of gyration: 13.0 Å; chains: 1; bounding box: 38×30×34 Å

Sequence (85 aa):
MWSAWLCCDHLAAERREVLRQCQQHRRRGRDVRRAFLTSVRVLGEGVDVAGERGVEAICFADTRGSRAEIVQNIGRALRLNRASP

InterPro domains:
  IPR027417 P-loop containing nucleoside triphosphate hydrolase [G3DSA:3.40.50.300] (5-84)
  IPR027417 P-loop containing nucleoside triphosphate hydrolase [SSF52540] (13-81)

Organism: NCBI:txid1954

Foldseek 3Di:
DEEDEDEPPDDPVRVVVLLQCQLQCHDPRDHDPDYYYYYDPPCPPPQASLHQPADPDDDDPDPPDDPVVVVRVCCRRHPPNPPPD